Protein AF-A0A8K0CIR2-F1 (afdb_monomer_lite)

Structure (mmCIF, N/CA/C/O backbone):
data_AF-A0A8K0CIR2-F1
#
_entry.id   AF-A0A8K0CIR2-F1
#
loop_
_atom_site.group_PDB
_atom_site.id
_atom_site.type_symbol
_atom_site.label_atom_id
_atom_site.label_alt_id
_atom_site.label_comp_id
_atom_site.label_asym_id
_atom_site.label_entity_id
_atom_site.label_seq_id
_atom_site.pdbx_PDB_ins_code
_atom_site.Cartn_x
_atom_site.Cartn_y
_atom_site.Cartn_z
_atom_site.occupancy
_atom_site.B_iso_or_equiv
_atom_site.auth_seq_id
_atom_site.auth_comp_id
_atom_site.auth_asym_id
_atom_site.auth_atom_id
_atom_site.pdbx_PDB_model_num
ATOM 1 N N . THR A 1 1 ? -15.025 -9.437 12.010 1.00 68.00 1 THR A N 1
ATOM 2 C CA . THR A 1 1 ? -13.628 -9.201 11.588 1.00 68.00 1 THR A CA 1
ATOM 3 C C . THR A 1 1 ? -12.907 -8.361 12.621 1.00 68.00 1 THR A C 1
ATOM 5 O O . THR A 1 1 ? -13.513 -7.432 13.132 1.00 68.00 1 THR A O 1
ATOM 8 N N . THR A 1 2 ? -11.658 -8.689 12.964 1.00 83.50 2 THR A N 1
ATOM 9 C CA . THR A 1 2 ? -10.875 -7.986 14.006 1.00 83.50 2 THR A CA 1
ATOM 10 C C . THR A 1 2 ? -9.813 -7.029 13.458 1.00 83.50 2 THR A C 1
ATOM 12 O O . THR A 1 2 ? -9.294 -6.219 14.218 1.00 83.50 2 THR A O 1
ATOM 15 N N . CYS A 1 3 ? -9.508 -7.093 12.160 1.00 91.62 3 CYS A N 1
ATOM 16 C CA . CYS A 1 3 ? -8.615 -6.177 11.446 1.00 91.62 3 CYS A CA 1
ATOM 17 C C . CYS A 1 3 ? -8.911 -6.266 9.939 1.00 91.62 3 CYS A C 1
ATOM 19 O O . CYS A 1 3 ? -9.286 -7.339 9.460 1.00 91.62 3 CYS A O 1
ATOM 21 N N . PHE A 1 4 ? -8.771 -5.165 9.198 1.00 95.88 4 PHE A N 1
ATOM 22 C CA . PHE A 1 4 ? -8.933 -5.140 7.740 1.00 95.88 4 PHE A CA 1
ATOM 23 C C . PHE A 1 4 ? -7.602 -4.906 7.039 1.00 95.88 4 PHE A C 1
ATOM 25 O O . PHE A 1 4 ? -6.858 -3.993 7.395 1.00 95.88 4 PHE A O 1
ATOM 32 N N . LEU A 1 5 ? -7.350 -5.686 5.990 1.00 97.19 5 LEU A N 1
ATOM 33 C CA . LEU A 1 5 ? -6.306 -5.408 5.013 1.00 97.19 5 LEU A CA 1
ATOM 34 C C . LEU A 1 5 ? -6.952 -4.677 3.838 1.00 97.19 5 LEU A C 1
ATOM 36 O O . LEU A 1 5 ? -7.823 -5.236 3.172 1.00 97.19 5 LEU A O 1
ATOM 40 N N . ILE A 1 6 ? -6.547 -3.434 3.591 1.00 98.12 6 ILE A N 1
ATOM 41 C CA . ILE A 1 6 ? -6.934 -2.721 2.373 1.00 98.12 6 ILE A CA 1
ATOM 42 C C . ILE A 1 6 ? -5.721 -2.686 1.457 1.00 98.12 6 ILE A C 1
ATOM 44 O O . ILE A 1 6 ? -4.683 -2.125 1.808 1.00 98.12 6 ILE A O 1
ATOM 48 N N . CYS A 1 7 ? -5.869 -3.287 0.282 1.00 98.38 7 CYS A N 1
ATOM 49 C CA . CYS A 1 7 ? -4.777 -3.490 -0.656 1.00 98.38 7 CYS A CA 1
ATOM 50 C C . CYS A 1 7 ? -4.930 -2.599 -1.892 1.00 98.38 7 CYS A C 1
ATOM 52 O O . CYS A 1 7 ? -6.039 -2.373 -2.375 1.00 98.38 7 CYS A O 1
ATOM 54 N N . TYR A 1 8 ? -3.807 -2.157 -2.450 1.00 98.75 8 TYR A N 1
ATOM 55 C CA . TYR A 1 8 ? -3.737 -1.597 -3.801 1.00 98.75 8 TYR A CA 1
ATOM 56 C C . TYR A 1 8 ? -2.524 -2.165 -4.543 1.00 98.75 8 TYR A C 1
ATOM 58 O O . TYR A 1 8 ? -1.597 -2.684 -3.923 1.00 98.75 8 TYR A O 1
ATOM 66 N N . SER A 1 9 ? -2.526 -2.107 -5.873 1.00 98.50 9 SER A N 1
ATOM 67 C CA . SER A 1 9 ? -1.366 -2.487 -6.692 1.00 98.50 9 SER A CA 1
ATOM 68 C C . SER A 1 9 ? -0.473 -1.273 -6.903 1.00 98.50 9 SER A C 1
ATOM 70 O O . SER A 1 9 ? -0.989 -0.227 -7.300 1.00 98.50 9 SER A O 1
ATOM 72 N N . VAL A 1 10 ? 0.848 -1.393 -6.727 1.00 98.44 10 VAL A N 1
ATOM 73 C CA . VAL A 1 10 ? 1.768 -0.266 -6.989 1.00 98.44 10 VAL A CA 1
ATOM 74 C C . VAL A 1 10 ? 1.756 0.189 -8.445 1.00 98.44 10 VAL A C 1
ATOM 76 O O . VAL A 1 10 ? 2.129 1.316 -8.700 1.00 98.44 10 VAL A O 1
ATOM 79 N N . SER A 1 11 ? 1.307 -0.634 -9.390 1.00 98.06 11 SER A N 1
ATOM 80 C CA . SER A 1 11 ? 1.113 -0.257 -10.800 1.00 98.06 11 SER A CA 1
ATOM 81 C C . SER A 1 11 ? -0.320 0.182 -11.135 1.00 98.06 11 SER A C 1
ATOM 83 O O . SER A 1 11 ? -0.642 0.475 -12.280 1.00 98.06 11 SER A O 1
ATOM 85 N N . GLY A 1 12 ? -1.232 0.177 -10.157 1.00 97.75 12 GLY A N 1
ATOM 86 C CA . GLY A 1 12 ? -2.658 0.412 -10.375 1.00 97.75 12 GLY A CA 1
ATOM 87 C C . GLY A 1 12 ? -3.142 1.707 -9.734 1.00 97.75 12 GLY A C 1
ATOM 88 O O . GLY A 1 12 ? -3.714 1.659 -8.641 1.00 97.75 12 GLY A O 1
ATOM 89 N N . ARG A 1 13 ? -2.998 2.849 -10.420 1.00 97.31 13 ARG A N 1
ATOM 90 C CA . ARG A 1 13 ? -3.403 4.172 -9.896 1.00 97.31 13 ARG A CA 1
ATOM 91 C C . ARG A 1 13 ? -4.876 4.241 -9.479 1.00 97.31 13 ARG A C 1
ATOM 93 O O . ARG A 1 13 ? -5.171 4.696 -8.378 1.00 97.31 13 ARG A O 1
ATOM 100 N N . ALA A 1 14 ? -5.782 3.661 -10.266 1.00 97.94 14 ALA A N 1
ATOM 101 C CA . ALA A 1 14 ? -7.199 3.580 -9.902 1.00 97.94 14 ALA A CA 1
ATOM 102 C C . ALA A 1 14 ? -7.432 2.797 -8.593 1.00 97.94 14 ALA A C 1
ATOM 104 O O . ALA A 1 14 ? -8.252 3.187 -7.762 1.00 97.94 14 ALA A O 1
ATOM 105 N N . SER A 1 15 ? -6.689 1.704 -8.370 1.00 98.38 15 SER A N 1
ATOM 106 C CA . SER A 1 15 ? -6.795 0.930 -7.124 1.00 98.38 15 SER A CA 1
ATOM 107 C C . SER A 1 15 ? -6.314 1.734 -5.913 1.00 98.38 15 SER A C 1
ATOM 109 O O . SER A 1 15 ? -6.974 1.712 -4.878 1.00 98.38 15 SER A O 1
ATOM 111 N N . TYR A 1 16 ? -5.234 2.507 -6.069 1.00 98.69 16 TYR A N 1
ATOM 112 C CA . TYR A 1 16 ? -4.702 3.407 -5.042 1.00 98.69 16 TYR A CA 1
ATOM 113 C C . TYR A 1 16 ? -5.694 4.522 -4.675 1.00 98.69 16 TYR A C 1
ATOM 115 O O . TYR A 1 16 ? -5.906 4.815 -3.497 1.00 98.69 16 TYR A O 1
ATOM 123 N N . GLU A 1 17 ? -6.347 5.128 -5.667 1.00 98.31 17 GLU A N 1
ATOM 124 C CA . GLU A 1 17 ? -7.340 6.183 -5.443 1.00 98.31 17 GLU A CA 1
ATOM 125 C C . GLU A 1 17 ? -8.591 5.653 -4.737 1.00 98.31 17 GLU A C 1
ATOM 127 O O . GLU A 1 17 ? -9.043 6.252 -3.753 1.00 98.31 17 GLU A O 1
ATOM 132 N N . ASN A 1 18 ? -9.083 4.485 -5.167 1.00 98.50 18 ASN A N 1
ATOM 133 C CA . ASN A 1 18 ? -10.249 3.822 -4.581 1.00 98.50 18 ASN A CA 1
ATOM 134 C C . ASN A 1 18 ? -10.084 3.516 -3.085 1.00 98.50 18 ASN A C 1
ATOM 136 O O . ASN A 1 18 ? -11.081 3.489 -2.363 1.00 98.50 18 ASN A O 1
ATOM 140 N N . VAL A 1 19 ? -8.853 3.335 -2.585 1.00 98.56 19 VAL A N 1
ATOM 141 C CA . VAL A 1 19 ? -8.609 3.137 -1.146 1.00 98.56 19 VAL A CA 1
ATOM 142 C C . VAL A 1 19 ? -9.193 4.277 -0.318 1.00 98.56 19 VAL A C 1
ATOM 144 O O . VAL A 1 19 ? -9.861 4.023 0.679 1.00 98.56 19 VAL A O 1
ATOM 147 N N . ALA A 1 20 ? -8.954 5.530 -0.708 1.00 98.00 20 ALA A N 1
ATOM 148 C CA . ALA A 1 20 ? -9.426 6.669 0.075 1.00 98.00 20 ALA A CA 1
ATOM 149 C C . ALA A 1 20 ? -10.827 7.136 -0.317 1.00 98.00 20 ALA A C 1
ATOM 151 O O . ALA A 1 20 ? -11.512 7.699 0.530 1.00 98.00 20 ALA A O 1
ATOM 152 N N . SER A 1 21 ? -11.235 6.945 -1.573 1.00 97.81 21 SER A N 1
ATOM 153 C CA . SER A 1 21 ? -12.543 7.409 -2.046 1.00 97.81 21 SER A CA 1
ATOM 154 C C . SER A 1 21 ? -13.677 6.424 -1.763 1.00 97.81 21 SER A C 1
ATOM 156 O O . SER A 1 21 ? -14.819 6.858 -1.657 1.00 97.81 21 SER A O 1
ATOM 158 N N . LYS A 1 22 ? -13.381 5.123 -1.627 1.00 97.75 22 LYS A N 1
ATOM 159 C CA . LYS A 1 22 ? -14.394 4.066 -1.469 1.00 97.75 22 LYS A CA 1
ATOM 160 C C . LYS A 1 22 ? -14.114 3.161 -0.276 1.00 97.75 22 LYS A C 1
ATOM 162 O O . LYS A 1 22 ? -14.866 3.171 0.693 1.00 97.75 22 LYS A O 1
ATOM 167 N N . TRP A 1 23 ? -12.998 2.432 -0.307 1.00 98.19 23 TRP A N 1
ATOM 168 C CA . TRP A 1 23 ? -12.796 1.289 0.587 1.00 98.19 23 TRP A CA 1
ATOM 169 C C . TRP A 1 23 ? -12.609 1.678 2.051 1.00 98.19 23 TRP A C 1
ATOM 171 O O . TRP A 1 23 ? -13.272 1.130 2.928 1.00 98.19 23 TRP A O 1
ATOM 181 N N . ALA A 1 24 ? -11.728 2.638 2.343 1.00 97.25 24 ALA A N 1
ATOM 182 C CA . A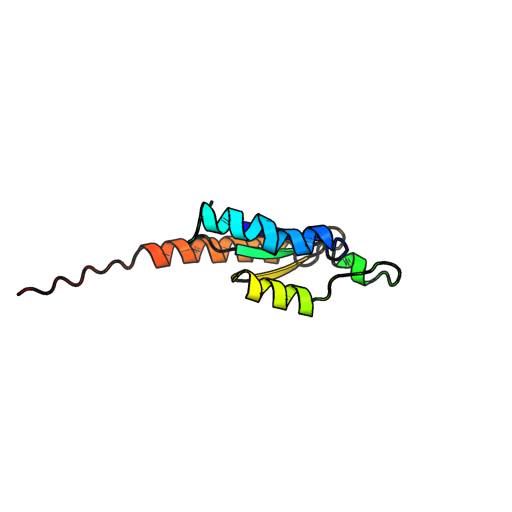LA A 1 24 ? -11.532 3.082 3.717 1.00 97.25 24 ALA A CA 1
ATOM 183 C C . ALA A 1 24 ? -12.793 3.756 4.296 1.00 97.25 24 ALA A C 1
ATOM 185 O O . ALA A 1 24 ? -13.158 3.397 5.416 1.00 97.25 24 ALA A O 1
ATOM 186 N N . PRO A 1 25 ? -13.496 4.663 3.582 1.00 97.94 25 PRO A N 1
ATOM 187 C CA . PRO A 1 25 ? -14.784 5.185 4.042 1.00 97.94 25 PRO A CA 1
ATOM 188 C C . PRO A 1 25 ? -15.826 4.099 4.332 1.00 97.94 25 PRO A C 1
ATOM 190 O O . PRO A 1 25 ? -16.453 4.135 5.387 1.00 97.94 25 PRO A O 1
ATOM 193 N N . GLU A 1 26 ? -15.975 3.109 3.451 1.00 97.81 26 GLU A N 1
ATOM 194 C CA . GLU A 1 26 ? -16.949 2.024 3.610 1.00 97.81 26 GLU A CA 1
ATOM 195 C C . GLU A 1 26 ? -16.659 1.161 4.845 1.00 97.81 26 GLU A C 1
ATOM 197 O O . GLU A 1 26 ? -17.561 0.893 5.647 1.00 97.81 26 GLU A O 1
ATOM 202 N N . VAL A 1 27 ? -15.389 0.789 5.054 1.00 95.94 27 VAL A N 1
ATOM 203 C CA . VAL A 1 27 ? -14.959 0.054 6.255 1.00 95.94 27 VAL A CA 1
ATOM 204 C C . VAL A 1 27 ? -15.202 0.888 7.508 1.00 95.94 27 VA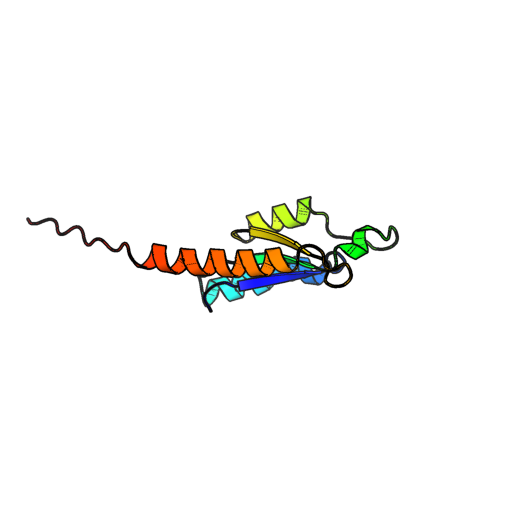L A C 1
ATOM 206 O O . VAL A 1 27 ? -15.702 0.370 8.503 1.00 95.94 27 VAL A O 1
ATOM 209 N N . ARG A 1 28 ? -14.883 2.186 7.479 1.00 94.81 28 ARG A N 1
ATOM 210 C CA . ARG A 1 28 ? -15.085 3.074 8.633 1.00 94.81 28 ARG A CA 1
ATOM 211 C C . ARG A 1 28 ? -16.560 3.321 8.940 1.00 94.81 28 ARG A C 1
ATOM 213 O O . ARG A 1 28 ? -16.880 3.501 10.109 1.00 94.81 28 ARG A O 1
ATOM 220 N N . HIS A 1 29 ? -17.433 3.302 7.934 1.00 96.19 29 HIS A N 1
ATOM 221 C CA . HIS A 1 29 ? -18.876 3.431 8.117 1.00 96.19 29 HIS A CA 1
ATOM 222 C C . HIS A 1 29 ? -19.455 2.228 8.871 1.00 96.19 29 HIS A C 1
ATOM 224 O O . HIS A 1 29 ? -20.148 2.401 9.868 1.00 96.19 29 HIS A O 1
ATOM 230 N N . HIS A 1 30 ? -19.119 1.009 8.441 1.00 94.69 30 HIS A N 1
ATOM 231 C CA . HIS A 1 30 ? -19.662 -0.211 9.044 1.00 94.69 30 HIS A CA 1
ATOM 232 C C . HIS A 1 30 ? -18.922 -0.635 10.322 1.00 94.69 30 HIS A C 1
ATOM 234 O O . HIS A 1 30 ? -19.504 -1.263 11.203 1.00 94.69 30 HIS A O 1
ATOM 240 N N . MET A 1 31 ? -17.621 -0.345 10.416 1.00 91.88 31 MET A N 1
ATOM 241 C CA . MET A 1 31 ? -16.713 -0.879 11.438 1.00 91.88 31 MET A CA 1
ATOM 242 C C . MET A 1 31 ? -15.695 0.187 11.898 1.00 91.88 31 MET A C 1
ATOM 244 O O . MET A 1 31 ? -14.485 0.034 11.702 1.00 91.88 31 MET A O 1
ATOM 248 N N . PRO A 1 32 ? -16.147 1.271 12.558 1.00 90.12 32 PRO A N 1
ATOM 249 C CA . PRO A 1 32 ? -15.323 2.451 12.850 1.00 90.12 32 PRO A CA 1
ATOM 250 C C . PRO A 1 32 ? -14.086 2.157 13.710 1.00 90.12 32 PRO A C 1
ATOM 252 O O . PRO A 1 32 ? -13.035 2.771 13.508 1.00 90.12 32 PRO A O 1
ATOM 255 N N . HIS A 1 33 ? -14.186 1.200 14.636 1.00 87.25 33 HIS A N 1
ATOM 256 C CA . HIS A 1 33 ? -13.135 0.875 15.609 1.00 87.25 33 HIS A CA 1
ATOM 257 C C . HIS A 1 33 ? -12.158 -0.209 15.148 1.00 87.25 33 HIS A C 1
ATOM 259 O O . HIS A 1 33 ? -11.178 -0.478 15.844 1.00 87.25 33 HIS A O 1
ATOM 265 N N . ILE A 1 34 ? -12.405 -0.839 13.998 1.00 91.94 34 ILE A N 1
ATOM 266 C CA . ILE A 1 34 ? -11.538 -1.912 13.519 1.00 91.94 34 ILE A CA 1
ATOM 267 C C . ILE A 1 34 ? -10.285 -1.299 12.865 1.00 91.94 34 ILE A C 1
ATOM 269 O O . ILE A 1 34 ? -10.397 -0.354 12.073 1.00 91.94 34 ILE A O 1
ATOM 273 N N . PRO A 1 35 ? -9.074 -1.771 13.216 1.00 94.25 35 PRO A N 1
ATOM 274 C CA . PRO A 1 35 ? -7.839 -1.289 12.621 1.00 94.25 35 PRO A CA 1
ATOM 275 C C . PRO A 1 35 ? -7.762 -1.668 11.144 1.00 94.25 35 PRO A C 1
ATOM 277 O O . PRO A 1 35 ? -8.238 -2.721 10.716 1.00 94.25 35 PRO A O 1
ATOM 280 N N . ILE A 1 36 ? -7.133 -0.784 10.378 1.00 96.62 36 ILE A N 1
ATOM 281 C CA . ILE A 1 36 ? -6.868 -0.964 8.954 1.00 96.62 36 ILE A CA 1
ATOM 282 C C . ILE A 1 36 ? -5.355 -1.026 8.779 1.00 96.62 36 ILE A C 1
ATOM 284 O O . ILE A 1 36 ? -4.650 -0.126 9.239 1.00 96.62 36 ILE A O 1
ATOM 288 N N . ILE A 1 37 ? -4.873 -2.047 8.079 1.00 97.62 37 ILE A N 1
ATOM 289 C CA . ILE A 1 37 ? -3.509 -2.115 7.556 1.00 97.62 37 ILE A CA 1
ATOM 290 C C . ILE A 1 37 ? -3.590 -1.821 6.061 1.00 97.62 37 ILE A C 1
ATOM 292 O O . ILE A 1 37 ? -4.365 -2.444 5.332 1.00 97.62 37 ILE A O 1
ATOM 296 N N . LEU A 1 38 ? -2.802 -0.848 5.610 1.00 98.62 38 LEU A N 1
ATOM 297 C CA . LEU A 1 38 ? -2.678 -0.527 4.195 1.00 98.62 38 LEU A CA 1
ATOM 298 C C . LEU A 1 38 ? -1.568 -1.379 3.577 1.00 98.62 38 LEU A C 1
ATOM 300 O O . LEU A 1 38 ? -0.428 -1.323 4.038 1.00 98.62 38 LEU A O 1
ATOM 304 N N . VAL A 1 39 ? -1.885 -2.116 2.516 1.00 98.75 39 VAL A N 1
ATOM 305 C CA . VAL A 1 39 ? -0.931 -2.999 1.835 1.00 98.75 39 VAL A CA 1
ATOM 306 C C . VAL A 1 39 ? -0.730 -2.548 0.389 1.00 98.75 39 VAL A C 1
ATOM 308 O O . VAL A 1 39 ? -1.683 -2.467 -0.388 1.00 98.75 39 VAL A O 1
ATOM 311 N N . ALA A 1 40 ? 0.513 -2.261 0.012 1.00 98.69 40 ALA A N 1
ATOM 312 C CA . ALA A 1 40 ? 0.898 -2.055 -1.379 1.00 98.69 40 ALA A CA 1
ATOM 313 C C . ALA A 1 40 ? 1.402 -3.378 -1.959 1.00 98.69 40 ALA A C 1
ATOM 315 O O . ALA A 1 40 ? 2.360 -3.956 -1.459 1.00 98.69 40 ALA A O 1
ATOM 316 N N . THR A 1 41 ? 0.744 -3.865 -3.002 1.00 98.56 41 THR A N 1
ATOM 317 C CA . THR A 1 41 ? 1.015 -5.167 -3.623 1.00 98.56 41 THR A CA 1
ATOM 318 C C . THR A 1 41 ? 1.757 -5.002 -4.946 1.00 98.56 41 THR A C 1
ATOM 320 O O . THR A 1 41 ? 1.733 -3.924 -5.546 1.00 98.56 41 THR A O 1
ATOM 323 N N . LYS A 1 42 ? 2.363 -6.093 -5.427 1.00 97.94 42 LYS A N 1
ATOM 324 C CA . LYS A 1 42 ? 3.116 -6.163 -6.693 1.00 97.94 42 LYS A CA 1
ATOM 325 C C . LYS A 1 42 ? 4.340 -5.244 -6.741 1.00 97.94 42 LYS A C 1
ATOM 327 O O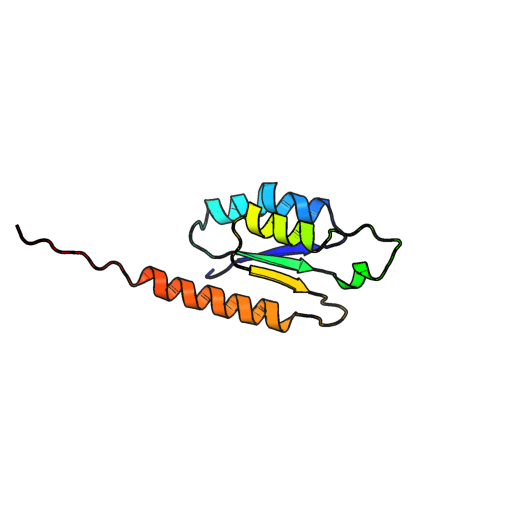 . LYS A 1 42 ? 4.633 -4.646 -7.774 1.00 97.94 42 LYS A O 1
ATOM 332 N N . VAL A 1 43 ? 5.035 -5.078 -5.612 1.00 98.00 43 VAL A N 1
ATOM 333 C CA . VAL A 1 43 ? 6.181 -4.150 -5.526 1.00 98.00 43 VAL A CA 1
ATOM 334 C C . VAL A 1 43 ? 7.357 -4.543 -6.419 1.00 98.00 43 VAL A C 1
ATOM 336 O O . VAL A 1 43 ? 8.181 -3.689 -6.732 1.00 98.00 43 VAL A O 1
ATOM 339 N N . ASP A 1 44 ? 7.376 -5.787 -6.902 1.00 97.69 44 ASP A N 1
ATOM 340 C CA . ASP A 1 44 ? 8.283 -6.279 -7.942 1.00 97.69 44 ASP A CA 1
ATOM 341 C C . ASP A 1 44 ? 8.227 -5.440 -9.228 1.00 97.69 44 ASP A C 1
ATOM 343 O O . ASP A 1 44 ? 9.243 -5.246 -9.891 1.00 97.69 44 ASP A O 1
ATOM 347 N N . LEU A 1 45 ? 7.071 -4.846 -9.541 1.00 97.38 45 LEU A N 1
ATOM 348 C CA . LEU A 1 45 ? 6.897 -4.013 -10.732 1.00 97.38 45 LEU A CA 1
ATOM 349 C C . LEU A 1 45 ? 7.660 -2.684 -10.677 1.00 97.38 45 LEU A C 1
ATOM 351 O O . LEU A 1 45 ? 7.804 -2.039 -11.707 1.00 97.38 45 LEU A O 1
ATOM 355 N N . ARG A 1 46 ? 8.181 -2.266 -9.514 1.00 96.25 46 ARG A N 1
ATOM 356 C CA . ARG A 1 46 ? 9.037 -1.067 -9.424 1.00 96.25 46 ARG A CA 1
ATOM 357 C C . ARG A 1 46 ? 10.412 -1.258 -10.057 1.00 96.25 46 ARG A C 1
ATOM 359 O O . ARG A 1 46 ? 11.083 -0.269 -10.330 1.00 96.25 46 ARG A O 1
ATOM 366 N N . ALA A 1 47 ? 10.842 -2.504 -10.251 1.00 95.38 47 ALA A N 1
ATOM 367 C CA . ALA A 1 47 ? 12.095 -2.804 -10.933 1.00 95.38 47 ALA A CA 1
ATOM 368 C C . ALA A 1 47 ? 11.997 -2.597 -12.455 1.00 95.38 47 ALA A C 1
ATOM 370 O O . ALA A 1 47 ? 13.027 -2.486 -13.114 1.00 95.38 47 ALA A O 1
ATOM 371 N N . ASP A 1 48 ? 10.780 -2.543 -13.007 1.00 95.62 48 ASP A N 1
ATOM 372 C CA . ASP A 1 48 ? 10.548 -2.309 -14.428 1.00 95.62 48 ASP A CA 1
ATOM 373 C C . ASP A 1 48 ? 10.384 -0.801 -14.702 1.00 95.62 48 ASP A C 1
ATOM 375 O O . ASP A 1 48 ? 9.369 -0.214 -14.316 1.00 95.62 48 ASP A O 1
ATOM 379 N N . PRO A 1 49 ? 11.346 -0.149 -15.383 1.00 94.00 49 PRO A N 1
ATOM 380 C CA . PRO A 1 49 ? 11.280 1.284 -15.660 1.00 94.00 49 PRO A CA 1
ATOM 381 C C . PRO A 1 49 ? 10.171 1.663 -16.652 1.00 94.00 49 PRO A C 1
ATOM 383 O O . PRO A 1 49 ? 9.853 2.845 -16.776 1.00 94.00 49 PRO A O 1
ATOM 386 N N . SER A 1 50 ? 9.584 0.697 -17.369 1.00 96.50 50 SER A N 1
ATOM 387 C CA . SER A 1 50 ? 8.461 0.941 -18.282 1.00 96.50 50 SER A CA 1
ATOM 388 C C . SER A 1 50 ? 7.110 1.040 -17.566 1.00 96.50 50 SER A C 1
ATOM 390 O O . SER A 1 50 ? 6.129 1.496 -18.156 1.00 96.50 50 SER A O 1
ATOM 392 N N . VAL A 1 51 ? 7.049 0.643 -16.292 1.00 95.69 51 VAL A N 1
ATOM 393 C CA . VAL A 1 51 ? 5.820 0.631 -15.501 1.00 95.69 51 VAL A CA 1
ATOM 394 C C . VAL A 1 51 ? 5.777 1.865 -14.605 1.00 95.69 51 VAL A C 1
ATOM 396 O O . VAL A 1 51 ? 6.581 2.025 -13.688 1.00 95.69 51 VAL A O 1
ATOM 399 N N . GLU A 1 52 ? 4.784 2.730 -14.817 1.00 96.50 52 GLU A N 1
ATOM 400 C CA . GLU A 1 52 ? 4.510 3.805 -13.864 1.00 96.50 52 GLU A CA 1
ATOM 401 C C . GLU A 1 52 ? 4.035 3.198 -12.538 1.00 96.50 52 GLU A C 1
ATOM 403 O O . GLU A 1 52 ? 3.062 2.437 -12.491 1.00 96.50 52 GLU A O 1
ATOM 408 N N . THR A 1 53 ? 4.716 3.543 -11.445 1.00 98.12 53 THR A N 1
ATOM 409 C CA . THR A 1 53 ? 4.397 3.010 -10.122 1.00 98.12 53 THR A CA 1
ATOM 410 C C . THR A 1 53 ? 4.144 4.098 -9.089 1.00 98.12 53 THR A C 1
ATOM 412 O O . THR A 1 53 ? 4.741 5.173 -9.098 1.00 98.12 53 THR A O 1
ATOM 415 N N . ILE A 1 54 ? 3.249 3.794 -8.151 1.00 98.44 54 ILE A N 1
ATOM 416 C CA . ILE A 1 54 ? 3.029 4.574 -6.940 1.00 98.44 54 ILE A CA 1
ATOM 417 C C . ILE A 1 54 ? 4.253 4.411 -6.036 1.00 98.44 54 ILE A C 1
ATOM 419 O O . ILE A 1 54 ? 4.651 3.291 -5.687 1.00 98.44 54 ILE A O 1
ATOM 423 N N . SER A 1 55 ? 4.816 5.540 -5.612 1.00 97.94 55 SER A N 1
ATOM 424 C CA . SER A 1 55 ? 5.985 5.585 -4.735 1.00 97.94 55 SER A CA 1
ATOM 425 C C . SER A 1 55 ? 5.657 5.195 -3.289 1.00 97.94 55 SER A C 1
ATOM 427 O O . SER A 1 55 ? 4.546 5.398 -2.792 1.00 97.94 55 SER A O 1
ATOM 429 N N . GLU A 1 56 ? 6.658 4.721 -2.547 1.00 98.06 56 GLU A N 1
ATOM 430 C CA . GLU A 1 56 ? 6.510 4.431 -1.113 1.00 98.06 56 GLU A CA 1
ATOM 431 C C . GLU A 1 56 ? 6.071 5.684 -0.325 1.00 98.06 56 GLU A C 1
ATOM 433 O O . GLU A 1 56 ? 5.281 5.617 0.620 1.00 98.06 56 GLU A O 1
ATOM 438 N N . LYS A 1 57 ? 6.539 6.868 -0.744 1.00 98.38 57 LYS A N 1
ATOM 439 C CA . LYS A 1 57 ? 6.170 8.158 -0.144 1.00 98.38 57 LYS A CA 1
ATOM 440 C C . LYS A 1 57 ? 4.678 8.457 -0.307 1.00 98.38 57 LYS A C 1
ATOM 442 O O . LYS A 1 57 ? 4.049 8.941 0.640 1.00 98.38 57 LYS A O 1
ATOM 447 N N . GLU A 1 58 ? 4.110 8.170 -1.477 1.00 98.38 58 GLU A N 1
ATOM 448 C CA . GLU A 1 58 ? 2.668 8.261 -1.719 1.00 98.38 58 GLU A CA 1
ATOM 449 C C . GLU A 1 58 ? 1.901 7.255 -0.860 1.00 98.38 58 GLU A C 1
ATOM 451 O O . GLU A 1 58 ? 0.966 7.653 -0.166 1.00 98.38 58 GLU A O 1
ATOM 456 N N . GLY A 1 59 ? 2.352 5.999 -0.791 1.00 98.44 59 GLY A N 1
ATOM 457 C CA . GLY A 1 59 ? 1.771 4.979 0.088 1.00 98.44 59 GLY A CA 1
ATOM 458 C C . GLY A 1 59 ? 1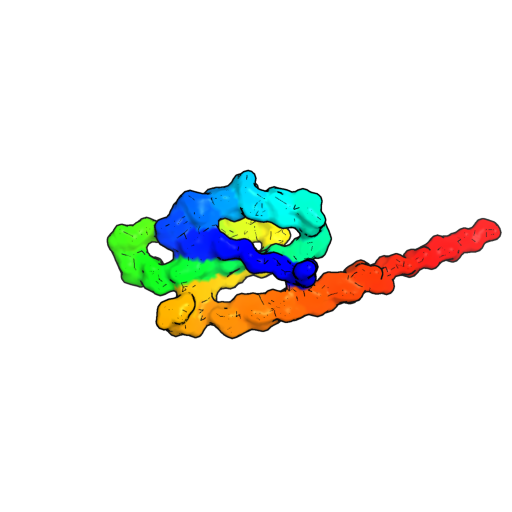.736 5.405 1.562 1.00 98.44 59 GLY A C 1
ATOM 459 O O . GLY A 1 59 ? 0.685 5.372 2.209 1.00 98.44 59 GLY A O 1
ATOM 460 N N . LYS A 1 60 ? 2.846 5.942 2.086 1.00 98.50 60 LYS A N 1
ATOM 461 C CA . LYS A 1 60 ? 2.918 6.510 3.447 1.00 98.50 60 LYS A CA 1
ATOM 462 C C . LYS A 1 60 ? 1.990 7.715 3.629 1.00 98.50 60 LYS A C 1
ATOM 464 O O . LYS A 1 60 ? 1.404 7.890 4.700 1.00 98.50 60 LYS A O 1
ATOM 469 N N . LYS A 1 61 ? 1.820 8.558 2.603 1.00 98.56 61 LYS A N 1
ATOM 470 C CA . LYS A 1 61 ? 0.852 9.669 2.629 1.00 98.56 61 LYS A CA 1
ATOM 471 C C . LYS A 1 61 ? -0.584 9.144 2.670 1.00 98.56 61 LYS A C 1
ATOM 473 O O . LYS A 1 61 ? -1.380 9.663 3.453 1.00 98.56 61 LYS A O 1
ATOM 478 N N . LEU A 1 62 ? -0.894 8.104 1.899 1.00 98.56 62 LEU A N 1
ATOM 479 C CA . LEU A 1 62 ? -2.197 7.448 1.896 1.00 98.56 62 LEU A CA 1
ATOM 480 C C . LEU A 1 62 ? -2.515 6.817 3.254 1.00 98.56 62 LEU A C 1
ATOM 482 O O . LEU A 1 62 ? -3.604 7.061 3.769 1.00 98.56 62 LEU A O 1
ATOM 486 N N . LYS A 1 63 ? -1.555 6.113 3.876 1.00 98.44 63 LYS A N 1
ATOM 487 C CA . LYS A 1 63 ? -1.686 5.568 5.241 1.00 98.44 63 LYS A CA 1
ATOM 488 C C . LYS A 1 63 ? -2.169 6.640 6.219 1.00 98.44 63 LYS A C 1
ATOM 490 O O . LYS A 1 63 ? -3.156 6.436 6.923 1.00 98.44 63 LYS A O 1
ATOM 495 N N . ARG A 1 64 ? -1.496 7.799 6.231 1.00 98.31 64 ARG A N 1
ATOM 496 C CA . ARG A 1 64 ? -1.870 8.939 7.085 1.00 98.31 64 ARG A CA 1
ATOM 497 C C . ARG A 1 64 ? -3.262 9.468 6.743 1.00 98.31 64 ARG A C 1
ATOM 499 O O . ARG A 1 64 ? -4.051 9.708 7.650 1.00 98.31 64 ARG A O 1
ATOM 506 N N . ARG A 1 65 ? -3.577 9.605 5.450 1.00 97.88 65 ARG A N 1
ATOM 507 C CA . ARG A 1 65 ? -4.873 10.108 4.964 1.00 97.88 65 ARG A CA 1
ATOM 508 C C . ARG A 1 65 ? -6.048 9.258 5.451 1.00 97.88 65 ARG A C 1
ATOM 510 O O . ARG A 1 65 ? -7.050 9.819 5.876 1.00 97.88 65 ARG A O 1
ATOM 517 N N . ILE A 1 66 ? -5.920 7.932 5.420 1.00 97.12 66 ILE A N 1
ATOM 518 C CA . ILE A 1 66 ? -6.992 7.010 5.836 1.00 97.12 66 ILE A CA 1
ATOM 519 C C . ILE A 1 66 ? -6.915 6.598 7.314 1.00 97.12 66 ILE A C 1
ATOM 521 O O . ILE A 1 66 ? -7.733 5.799 7.772 1.00 97.12 66 ILE A O 1
ATOM 525 N N . LYS A 1 67 ? -5.929 7.121 8.060 1.00 96.56 67 LYS A N 1
ATOM 526 C CA . LYS A 1 67 ? -5.637 6.740 9.452 1.00 96.56 67 LYS A CA 1
ATOM 527 C C . LYS A 1 67 ? -5.491 5.216 9.611 1.00 96.56 67 LYS A C 1
ATOM 529 O O . LYS A 1 67 ? -6.121 4.612 10.479 1.00 96.56 67 LYS A O 1
ATOM 534 N N . ALA A 1 68 ? -4.718 4.590 8.722 1.00 97.00 68 ALA A N 1
ATOM 535 C CA . ALA A 1 68 ? -4.337 3.185 8.859 1.00 97.00 68 ALA A CA 1
ATOM 536 C C . ALA A 1 68 ? -3.264 3.031 9.949 1.00 97.00 68 ALA A C 1
ATOM 538 O O . ALA A 1 68 ? -2.430 3.922 10.122 1.00 97.00 68 ALA A O 1
ATOM 539 N N . GLU A 1 69 ? -3.273 1.901 10.654 1.00 95.31 69 GLU A N 1
ATOM 540 C CA . GLU A 1 69 ? -2.330 1.599 11.740 1.00 95.31 69 GLU A CA 1
ATOM 541 C C . GLU A 1 69 ? -0.921 1.385 11.178 1.00 95.31 69 GLU A C 1
ATOM 543 O O . GLU A 1 69 ? 0.042 2.028 11.601 1.00 95.31 69 GLU A O 1
ATOM 548 N N . SER A 1 70 ? -0.842 0.601 10.101 1.00 96.38 70 SER A N 1
ATOM 549 C CA . SER A 1 70 ? 0.410 0.181 9.473 1.00 96.38 70 SER A CA 1
ATOM 550 C C . SER A 1 70 ? 0.343 0.295 7.951 1.00 96.38 70 SER A C 1
ATOM 552 O O . SER A 1 70 ? -0.735 0.350 7.352 1.00 96.38 70 SER A O 1
ATOM 554 N N . TYR A 1 71 ? 1.521 0.409 7.338 1.00 98.38 71 TYR A N 1
ATOM 555 C CA . TYR A 1 71 ? 1.720 0.399 5.892 1.00 98.38 71 TYR A CA 1
ATOM 556 C C . TYR A 1 71 ? 2.785 -0.639 5.567 1.00 98.38 71 TYR A C 1
ATOM 558 O O . TYR A 1 71 ? 3.886 -0.542 6.107 1.00 98.38 71 TYR A O 1
ATOM 566 N N . ILE A 1 72 ? 2.456 -1.607 4.715 1.00 98.44 72 ILE A N 1
ATOM 567 C CA . ILE A 1 72 ? 3.364 -2.691 4.335 1.00 98.44 72 ILE A CA 1
ATOM 568 C C . ILE A 1 72 ? 3.381 -2.808 2.813 1.00 98.44 72 ILE A C 1
ATOM 570 O O . ILE A 1 72 ? 2.338 -2.779 2.162 1.00 98.44 72 ILE A O 1
ATOM 574 N N . GLU A 1 73 ? 4.571 -2.938 2.242 1.00 98.50 73 GLU A N 1
ATOM 575 C CA . GLU A 1 73 ? 4.773 -3.219 0.821 1.00 98.50 73 GLU A CA 1
ATOM 576 C C . GLU A 1 73 ? 5.101 -4.699 0.657 1.00 98.50 73 GLU A C 1
ATOM 578 O O . GLU A 1 73 ? 5.974 -5.187 1.365 1.00 98.50 73 GLU A O 1
ATOM 583 N N . CYS A 1 74 ? 4.432 -5.420 -0.242 1.00 98.31 74 CYS A N 1
ATOM 584 C CA . CYS A 1 74 ? 4.677 -6.841 -0.469 1.00 98.31 74 CYS A CA 1
ATOM 585 C C . CYS A 1 74 ? 4.675 -7.225 -1.956 1.00 98.31 74 CYS A C 1
ATOM 587 O O . CYS A 1 74 ? 4.050 -6.583 -2.810 1.00 98.31 74 CYS A O 1
ATOM 589 N N . SER A 1 75 ? 5.382 -8.312 -2.265 1.00 98.06 75 SER A N 1
ATOM 590 C CA . SER A 1 75 ? 5.369 -8.963 -3.576 1.00 98.06 75 SER A CA 1
ATOM 591 C C . SER A 1 75 ? 5.062 -10.438 -3.380 1.00 98.06 75 SER A C 1
ATOM 593 O O . SER A 1 75 ? 5.848 -11.177 -2.792 1.00 98.06 75 SER A O 1
ATOM 595 N N . SER A 1 76 ? 3.912 -10.884 -3.888 1.00 96.56 76 SER A N 1
ATOM 596 C CA . SER A 1 76 ? 3.579 -12.311 -3.901 1.00 96.56 76 SER A CA 1
ATOM 597 C C . SER A 1 76 ? 4.492 -13.102 -4.834 1.00 96.56 76 SER A C 1
ATOM 599 O O . SER A 1 76 ? 4.777 -14.263 -4.553 1.00 96.56 76 SER A O 1
ATOM 601 N N . LYS A 1 77 ? 4.964 -12.470 -5.916 1.00 96.44 77 LYS A N 1
ATOM 602 C CA . LYS A 1 77 ? 5.849 -13.077 -6.914 1.00 96.44 77 LYS A CA 1
ATOM 603 C C . LYS A 1 77 ? 7.218 -13.393 -6.317 1.00 96.44 77 LYS A C 1
ATOM 605 O O . LYS A 1 77 ? 7.668 -14.532 -6.393 1.00 96.44 77 LYS A O 1
ATOM 610 N N . ASP A 1 78 ? 7.806 -12.411 -5.642 1.00 96.81 78 ASP A N 1
ATOM 611 C CA . ASP A 1 78 ? 9.151 -12.521 -5.064 1.00 96.81 78 ASP A CA 1
ATOM 612 C C . ASP A 1 78 ? 9.120 -13.009 -3.608 1.00 96.81 78 ASP A C 1
ATOM 614 O O . ASP A 1 78 ? 10.155 -13.130 -2.960 1.00 96.81 78 ASP A O 1
ATOM 618 N N . ARG A 1 79 ? 7.920 -13.289 -3.076 1.00 95.56 79 ARG A N 1
ATOM 619 C CA . ARG A 1 79 ? 7.665 -13.682 -1.678 1.00 95.56 79 ARG A CA 1
ATOM 620 C C . ARG A 1 79 ? 8.197 -12.678 -0.648 1.00 95.56 79 ARG A C 1
ATOM 622 O O . ARG A 1 79 ? 8.559 -13.055 0.462 1.00 95.56 79 ARG A O 1
ATOM 629 N N . ILE A 1 80 ? 8.189 -11.394 -0.996 1.00 97.00 80 ILE A N 1
ATOM 630 C CA . ILE A 1 80 ? 8.643 -10.303 -0.129 1.00 97.00 80 ILE A CA 1
ATOM 631 C C . ILE A 1 80 ? 7.497 -9.862 0.782 1.00 97.00 80 ILE A C 1
ATOM 633 O O . ILE A 1 80 ? 6.396 -9.575 0.302 1.00 97.00 80 ILE A O 1
ATOM 637 N N . ASN A 1 81 ? 7.784 -9.758 2.081 1.00 96.69 81 ASN A N 1
ATOM 638 C CA . ASN A 1 81 ? 6.921 -9.199 3.125 1.00 96.69 81 ASN A CA 1
ATOM 639 C C . ASN A 1 81 ? 5.543 -9.872 3.301 1.00 96.69 81 ASN A C 1
ATOM 641 O O . ASN A 1 81 ? 4.633 -9.294 3.897 1.00 96.69 81 ASN A O 1
ATOM 645 N N . LEU A 1 82 ? 5.335 -11.077 2.755 1.00 96.38 82 LEU A N 1
ATOM 646 C CA . LEU A 1 82 ? 4.052 -11.779 2.882 1.00 96.38 82 LEU A CA 1
ATOM 647 C C . LEU A 1 82 ? 3.768 -12.159 4.334 1.00 96.38 82 LEU A C 1
ATOM 649 O O . LEU A 1 82 ? 2.647 -11.989 4.805 1.00 96.38 82 LEU A O 1
ATOM 653 N N . ARG A 1 83 ? 4.784 -12.661 5.040 1.00 95.69 83 ARG A N 1
ATOM 654 C CA . ARG A 1 83 ? 4.665 -13.093 6.434 1.00 95.69 83 ARG A CA 1
ATOM 655 C C . ARG A 1 83 ? 4.327 -11.911 7.338 1.00 95.69 83 ARG A C 1
ATOM 657 O O . ARG A 1 83 ? 3.422 -12.005 8.156 1.00 95.69 83 ARG A O 1
ATOM 664 N N . GLU A 1 84 ? 4.989 -10.793 7.108 1.00 96.88 84 GLU A N 1
ATOM 665 C CA . GLU A 1 84 ? 4.888 -9.536 7.832 1.00 96.88 84 GLU A CA 1
ATOM 666 C C . GLU A 1 84 ? 3.475 -8.953 7.727 1.00 96.88 84 GLU A C 1
ATOM 668 O O . GLU A 1 84 ? 2.923 -8.503 8.727 1.00 96.88 84 GLU A O 1
ATOM 673 N N . VAL A 1 85 ? 2.834 -9.031 6.550 1.00 96.38 85 VAL A N 1
ATOM 674 C CA . VAL A 1 85 ? 1.425 -8.624 6.386 1.00 96.38 85 VAL A CA 1
ATOM 675 C C . VAL A 1 85 ? 0.503 -9.425 7.310 1.00 96.38 85 VAL A C 1
ATOM 677 O O . VAL A 1 85 ? -0.383 -8.849 7.944 1.00 96.38 85 VAL A O 1
ATOM 680 N N . PHE A 1 86 ? 0.695 -10.744 7.397 1.00 94.75 86 PHE A N 1
ATOM 681 C CA . PHE A 1 86 ? -0.148 -11.601 8.234 1.00 94.75 86 PHE A CA 1
ATOM 682 C C . PHE A 1 86 ? 0.188 -11.489 9.724 1.00 94.75 86 PHE A C 1
ATOM 684 O O . PHE A 1 86 ? -0.729 -11.473 10.544 1.00 94.75 86 PHE A O 1
ATOM 691 N N . GLU A 1 87 ? 1.463 -11.368 10.090 1.00 95.25 87 GLU A N 1
ATOM 692 C CA . GLU A 1 87 ? 1.876 -11.142 11.479 1.00 95.25 87 GLU A CA 1
ATOM 693 C C . GLU A 1 87 ? 1.310 -9.820 12.006 1.00 95.25 87 GLU A C 1
ATOM 695 O O . GLU A 1 87 ? 0.674 -9.801 13.062 1.00 95.25 87 GLU A O 1
ATOM 700 N N . GLU A 1 88 ? 1.412 -8.740 11.228 1.00 94.38 88 GLU A N 1
ATOM 701 C CA . GLU A 1 88 ? 0.826 -7.450 11.591 1.00 94.38 88 GLU A CA 1
ATOM 702 C C . GLU A 1 88 ? -0.703 -7.544 11.736 1.00 94.38 88 GLU A C 1
ATOM 704 O O . GLU A 1 88 ? -1.277 -6.977 12.669 1.00 94.38 88 GLU A O 1
ATOM 709 N N . ALA A 1 89 ? -1.373 -8.320 10.873 1.00 93.56 89 ALA A N 1
ATOM 710 C CA . ALA A 1 89 ? -2.817 -8.557 10.948 1.00 93.56 89 ALA A CA 1
ATOM 711 C C . ALA A 1 89 ? -3.249 -9.272 12.247 1.00 93.56 89 ALA A C 1
ATOM 713 O O . ALA A 1 89 ? -4.321 -9.003 12.810 1.00 93.56 89 ALA A O 1
ATOM 714 N N . VAL A 1 90 ? -2.417 -10.186 12.748 1.00 93.12 90 VAL A N 1
ATOM 715 C CA . VAL A 1 90 ? -2.644 -10.866 14.030 1.00 93.12 90 VAL A CA 1
ATOM 716 C C . VAL A 1 90 ? -2.409 -9.898 15.191 1.00 93.12 90 VAL A C 1
ATOM 718 O O . VAL A 1 90 ? -3.236 -9.821 16.107 1.00 93.12 90 VAL A O 1
ATOM 721 N N . LEU A 1 91 ? -1.335 -9.106 15.134 1.00 90.25 91 LEU A N 1
ATOM 722 C CA . LEU A 1 91 ? -0.977 -8.142 16.178 1.00 90.25 91 LEU A CA 1
ATOM 723 C C . LEU A 1 91 ? -2.015 -7.017 16.322 1.00 90.25 91 LEU A C 1
ATOM 725 O O . LEU A 1 91 ? -2.473 -6.754 17.440 1.00 90.25 91 LEU A O 1
ATOM 729 N N . CYS A 1 92 ? -2.467 -6.400 15.219 1.00 86.50 92 CYS A N 1
ATOM 730 C CA . CYS A 1 92 ? -3.527 -5.379 15.262 1.00 86.50 92 CYS A CA 1
ATOM 731 C C . CYS A 1 92 ? -4.810 -5.946 15.886 1.00 86.50 92 CYS A C 1
ATOM 733 O O . CYS A 1 92 ? -5.435 -5.294 16.725 1.00 86.50 92 CYS A O 1
ATOM 735 N N . SER A 1 93 ? -5.171 -7.184 15.537 1.00 83.50 93 SER A N 1
ATOM 736 C CA . SER A 1 93 ? -6.372 -7.854 16.042 1.00 83.50 93 SER A CA 1
ATOM 737 C C . SER A 1 93 ? -6.314 -8.122 17.549 1.00 83.50 93 SER A C 1
ATOM 739 O O . SER A 1 93 ? -7.328 -7.996 18.241 1.00 83.50 93 SER A O 1
ATOM 741 N N . ALA A 1 94 ? -5.143 -8.474 18.085 1.00 80.50 94 ALA A N 1
ATOM 742 C CA . ALA A 1 94 ? -4.959 -8.714 19.516 1.00 80.50 94 ALA A CA 1
ATOM 743 C C . ALA A 1 94 ? -5.086 -7.423 20.346 1.00 80.50 94 ALA A C 1
ATOM 745 O O . ALA A 1 94 ? -5.656 -7.438 21.441 1.00 80.50 94 ALA A O 1
ATOM 746 N N . ASN A 1 95 ? -4.619 -6.292 19.810 1.00 72.50 95 ASN A N 1
ATOM 747 C CA . ASN A 1 95 ? -4.667 -4.998 20.494 1.00 72.50 95 ASN A CA 1
ATOM 748 C C . ASN A 1 95 ? -6.087 -4.414 20.595 1.00 72.50 95 ASN A C 1
ATOM 750 O O . ASN A 1 95 ? -6.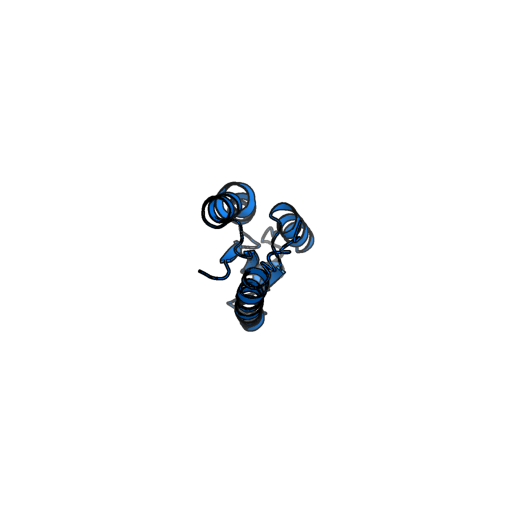387 -3.709 21.562 1.00 72.50 95 ASN A O 1
ATOM 754 N N . VAL A 1 96 ? -6.991 -4.754 19.669 1.00 66.38 96 VAL A N 1
ATOM 755 C CA . VAL A 1 96 ? -8.415 -4.369 19.749 1.00 66.38 96 VAL A CA 1
ATOM 756 C C . VAL A 1 96 ? -9.074 -4.944 21.003 1.00 66.38 96 VAL A C 1
ATOM 758 O O . VAL A 1 96 ? -9.785 -4.223 21.700 1.00 66.38 96 VAL A O 1
ATOM 761 N N . LYS A 1 97 ? -8.772 -6.204 21.352 1.00 57.75 97 LYS A N 1
ATOM 762 C CA . LYS A 1 97 ? -9.352 -6.878 22.529 1.00 57.75 97 LYS A CA 1
ATOM 763 C C . LYS A 1 97 ? -8.968 -6.211 23.856 1.00 57.75 97 LYS A C 1
ATOM 765 O O . LYS A 1 97 ? -9.742 -6.267 24.806 1.00 57.75 97 LYS A O 1
ATOM 770 N N . LYS A 1 98 ? -7.799 -5.560 23.920 1.00 54.38 98 LYS A N 1
ATOM 771 C CA . LYS A 1 98 ? -7.328 -4.840 25.118 1.00 54.38 98 LYS A CA 1
ATOM 772 C C . LYS A 1 98 ? -7.986 -3.467 25.290 1.00 54.38 98 LYS A C 1
ATOM 774 O O . LYS A 1 98 ? -8.208 -3.042 26.417 1.00 54.38 98 LYS A O 1
ATOM 779 N N . LYS A 1 99 ? -8.321 -2.768 24.197 1.00 50.59 99 LYS A N 1
ATOM 780 C CA . LYS A 1 99 ? -8.991 -1.452 24.269 1.00 50.59 99 LYS A CA 1
ATOM 781 C C . LYS A 1 99 ? -10.468 -1.553 24.662 1.00 50.59 99 LYS A C 1
ATOM 783 O O . LYS A 1 99 ? -11.012 -0.603 25.208 1.00 50.59 99 LYS A O 1
ATOM 788 N N . THR A 1 100 ? -11.110 -2.698 24.436 1.00 52.19 100 THR A N 1
ATOM 789 C CA . THR A 1 100 ? -12.510 -2.929 24.830 1.00 52.19 100 THR A CA 1
ATOM 790 C C . THR A 1 100 ? -12.697 -3.280 26.313 1.00 52.19 100 THR A C 1
ATOM 792 O O . THR A 1 100 ? -13.830 -3.275 26.781 1.00 52.19 100 THR A O 1
ATOM 795 N N . SER A 1 101 ? -11.627 -3.564 27.072 1.00 46.31 101 SER A N 1
ATOM 796 C CA . SER A 1 101 ? -11.709 -4.004 28.478 1.00 46.31 101 SER A CA 1
ATOM 797 C C . SER A 1 101 ? -11.472 -2.909 29.529 1.00 46.31 101 SER A C 1
ATOM 799 O O . SER A 1 101 ? -11.471 -3.214 30.717 1.00 46.31 101 SER A O 1
ATOM 801 N N . SER A 1 102 ? -11.299 -1.640 29.148 1.00 47.22 102 SER A N 1
ATOM 802 C CA . SER A 1 102 ? -11.159 -0.529 30.102 1.00 47.22 102 SER A CA 1
ATOM 803 C C . SER A 1 102 ? -12.361 0.413 30.048 1.00 47.22 102 SER A C 1
ATOM 805 O O . SER A 1 102 ? -12.242 1.563 29.637 1.00 47.22 102 SER A O 1
ATOM 807 N N . ASN A 1 103 ? -13.522 -0.069 30.486 1.00 44.59 103 ASN A N 1
ATOM 808 C CA . ASN A 1 103 ? -14.565 0.814 31.003 1.00 44.59 103 ASN A CA 1
ATOM 809 C C . ASN A 1 103 ? -14.580 0.650 32.527 1.00 44.59 103 ASN A C 1
ATOM 811 O O . ASN A 1 103 ? -15.443 -0.008 33.104 1.00 44.59 103 ASN A O 1
ATOM 815 N N . SER A 1 104 ? -13.546 1.199 33.172 1.00 49.59 104 SER A N 1
ATOM 816 C CA . SER A 1 104 ? -13.589 1.490 34.601 1.00 49.59 104 SER A CA 1
ATOM 817 C C . SER A 1 104 ? -14.685 2.538 34.778 1.00 49.59 104 SER A C 1
ATOM 819 O O . SER A 1 104 ? -14.519 3.705 34.428 1.00 49.59 104 SER A O 1
ATOM 821 N N . ARG A 1 105 ? -15.861 2.089 35.227 1.00 49.47 105 ARG A N 1
ATOM 822 C CA . ARG A 1 105 ? -16.883 2.981 35.763 1.00 49.47 105 ARG A CA 1
ATOM 823 C C . ARG A 1 105 ? -16.255 3.629 36.991 1.00 49.47 105 ARG A C 1
ATOM 825 O O . ARG A 1 105 ? -16.150 2.981 38.028 1.00 49.47 105 ARG A O 1
ATOM 832 N N . SER A 1 106 ? -15.823 4.881 36.884 1.00 49.34 106 SER A N 1
ATOM 833 C CA . SER A 1 106 ? -15.566 5.689 38.070 1.00 49.34 106 SER A CA 1
ATOM 834 C C . SER A 1 106 ? -16.916 5.932 38.749 1.00 49.34 106 SER A C 1
ATOM 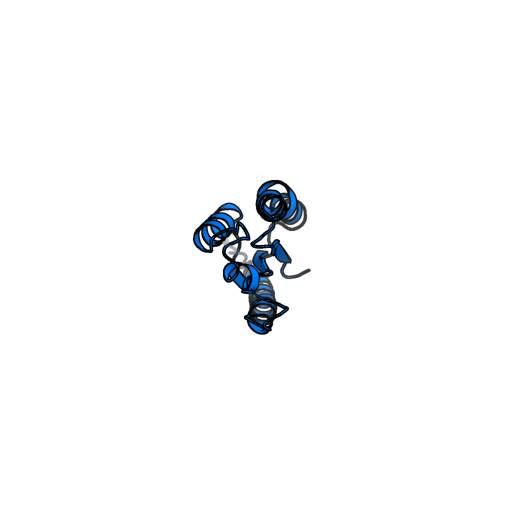836 O O . SER A 1 106 ? -17.638 6.867 38.407 1.00 49.34 106 SER A O 1
ATOM 838 N N . CYS A 1 107 ? -17.299 5.039 39.661 1.00 41.91 107 CYS A N 1
ATOM 839 C CA . CYS A 1 107 ? -18.317 5.325 40.659 1.00 41.91 107 CYS A CA 1
ATOM 840 C C . CYS A 1 107 ? -17.771 6.447 41.542 1.00 41.91 107 CYS A C 1
ATOM 842 O O . CYS A 1 107 ? -16.918 6.213 42.395 1.00 41.91 107 CYS A O 1
ATOM 844 N N . VAL A 1 108 ? -18.236 7.669 41.304 1.00 55.78 108 VAL A N 1
ATOM 845 C CA . VAL A 1 108 ? -18.142 8.737 42.293 1.00 55.78 108 VAL A CA 1
ATOM 846 C C . VAL A 1 108 ? -19.325 8.522 43.228 1.00 55.78 108 VAL A C 1
ATOM 848 O O . VAL A 1 108 ? -20.473 8.653 42.808 1.00 55.78 108 VAL A O 1
ATOM 851 N N . PHE A 1 109 ? -19.046 8.102 44.459 1.00 43.53 109 PHE A N 1
ATOM 852 C CA . PHE A 1 109 ? -20.026 8.177 45.535 1.00 43.53 109 PHE A CA 1
ATOM 853 C C . PHE A 1 109 ? -20.194 9.659 45.883 1.00 43.53 109 PHE A C 1
ATOM 855 O O . PHE A 1 109 ? -19.213 10.316 46.236 1.00 43.53 109 PHE A O 1
ATOM 862 N N . LEU A 1 110 ? -21.410 10.171 45.681 1.00 50.84 110 LEU A N 1
ATOM 863 C CA . LEU A 1 110 ? -21.886 11.418 46.280 1.00 50.84 110 LEU A CA 1
ATOM 864 C C . LEU A 1 110 ? -22.254 11.166 47.742 1.00 50.84 110 LEU A C 1
ATOM 866 O O . LEU A 1 110 ? -22.795 10.068 48.014 1.00 50.84 110 LEU A O 1
#

InterPro domains:
  IPR001806 Small GTPase [PF00071] (2-90)
  IPR001806 Small GTPase [PS51421] (1-110)
  IPR001806 Small GTPase [SM00174] (1-96)
  IPR003578 Small GTPase Rho [PTHR24072] (1-99)
  IPR027417 P-loop containing nucleoside triphosphate hydrolase [G3DSA:3.40.50.300] (1-98)
  IPR027417 P-loop containing nucleoside triphosphate hydrolase [SSF52540] (2-93)

Organism: Ignelater luminosus (NCBI:txid2038154)

Radius of gyration: 17.13 Å; chains: 1; bounding box: 34×25×65 Å

Sequence (110 aa):
TTCFLICYSVSGRASYENVASKWAPEVRHHMPHIPIILVATKVDLRADPSVETISEKEGKKLKRRIKAESYIECSSKDRINLREVFEEAVLCSANVKKKTSSNSRSCVFL

Foldseek 3Di:
DQAEEQEDEQLGPVSLVCVLVPVLVVCCVVPVLHAYEYEYEQCVCVVPPVGRGDDVVNQVVSCVSSVHPYYYYDYPPVRGCPVVVVVVRVVSSVVSVVVVPPPPPPPDDD

pLDDT: mean 89.49, std 16.29, range [41.91, 98.75]

Secondary structure (DSSP, 8-state):
---EEEEEETT-HHHHHHIIIIIHHHHHHH-TTS-EEEEEE-GGGGG-TTS----HHHHHHHHHHHT-SEEEE-BTTTTBSHHHHHHHHHHHHHHHHHHTT---------